Protein AF-A0A972S6S8-F1 (afdb_monomer)

Structure (mmCIF, N/CA/C/O backbone):
data_AF-A0A972S6S8-F1
#
_entry.id   AF-A0A972S6S8-F1
#
loop_
_atom_site.group_PDB
_atom_site.id
_atom_site.type_symbol
_atom_site.label_atom_id
_atom_site.label_alt_id
_atom_site.label_comp_id
_atom_site.label_asym_id
_atom_site.label_entity_id
_atom_site.label_seq_id
_atom_site.pdbx_PDB_ins_code
_atom_site.Cartn_x
_atom_site.Cartn_y
_atom_site.Cartn_z
_atom_site.occupancy
_atom_site.B_iso_or_equiv
_atom_site.auth_seq_id
_atom_site.auth_comp_id
_atom_site.auth_asym_id
_atom_site.auth_atom_id
_atom_site.pdbx_PDB_model_num
ATOM 1 N N . MET A 1 1 ? -13.842 -21.514 11.076 1.00 36.22 1 MET A N 1
ATOM 2 C CA . MET A 1 1 ? -14.040 -20.446 10.078 1.00 36.22 1 MET A CA 1
ATOM 3 C C . MET A 1 1 ? -12.735 -19.681 10.018 1.00 36.22 1 MET A C 1
ATOM 5 O O . MET A 1 1 ? -12.383 -19.037 10.996 1.00 36.22 1 MET A O 1
ATOM 9 N N . ILE A 1 2 ? -11.940 -19.915 8.978 1.00 37.19 2 ILE A N 1
ATOM 10 C CA . ILE A 1 2 ? -10.650 -19.244 8.802 1.00 37.19 2 ILE A CA 1
ATOM 11 C C . ILE A 1 2 ? -10.994 -17.902 8.165 1.00 37.19 2 ILE A C 1
ATOM 13 O O . ILE A 1 2 ? -11.542 -17.883 7.067 1.00 37.19 2 ILE A O 1
ATOM 17 N N . TRP A 1 3 ? -10.772 -16.803 8.880 1.00 44.22 3 TRP A N 1
ATOM 18 C CA . TRP A 1 3 ? -10.895 -15.474 8.295 1.00 44.22 3 TRP A CA 1
ATOM 19 C C . TRP A 1 3 ? -9.754 -15.327 7.294 1.00 44.22 3 TRP A C 1
ATOM 21 O O . TRP A 1 3 ? -8.599 -15.176 7.685 1.00 44.22 3 TRP A O 1
ATOM 31 N N . VAL A 1 4 ? -10.058 -15.448 6.005 1.00 52.44 4 VAL A N 1
ATOM 32 C CA . VAL A 1 4 ? -9.139 -14.966 4.976 1.00 52.44 4 VAL A CA 1
ATOM 33 C C . VAL A 1 4 ? -9.160 -13.448 5.088 1.00 52.44 4 VAL A C 1
ATOM 35 O O . VAL A 1 4 ? -10.227 -12.834 5.064 1.00 52.44 4 VAL A O 1
ATOM 38 N N . VAL A 1 5 ? -7.991 -12.850 5.290 1.00 61.28 5 VAL A N 1
ATOM 39 C CA . VAL A 1 5 ? -7.845 -11.397 5.307 1.00 61.28 5 VAL A CA 1
ATOM 40 C C . VAL A 1 5 ? -8.167 -10.879 3.905 1.00 61.28 5 VAL A C 1
ATOM 42 O O . VAL A 1 5 ? -7.484 -11.215 2.945 1.00 61.28 5 VAL A O 1
ATOM 45 N N . ALA A 1 6 ? -9.257 -10.121 3.791 1.00 83.44 6 ALA A N 1
ATOM 46 C CA . ALA A 1 6 ? -9.829 -9.688 2.519 1.00 83.44 6 ALA A CA 1
ATOM 47 C C . ALA A 1 6 ? -9.102 -8.497 1.887 1.00 83.44 6 ALA A C 1
ATOM 49 O O . ALA A 1 6 ? -8.987 -8.426 0.670 1.00 83.44 6 ALA A O 1
ATOM 50 N N . LEU A 1 7 ? -8.644 -7.556 2.711 1.00 96.56 7 LEU A N 1
ATOM 51 C CA . LEU A 1 7 ? -8.012 -6.322 2.266 1.00 96.56 7 LEU A CA 1
ATOM 52 C C . LEU A 1 7 ? -6.518 -6.394 2.563 1.00 96.56 7 LEU A C 1
ATOM 54 O O . LEU A 1 7 ? -6.127 -6.578 3.715 1.00 96.56 7 LEU A O 1
ATOM 58 N N . VAL A 1 8 ? -5.699 -6.254 1.530 1.00 98.06 8 VAL A N 1
ATOM 59 C CA . VAL A 1 8 ? -4.250 -6.477 1.600 1.00 98.06 8 VAL A CA 1
ATOM 60 C C . VAL A 1 8 ? -3.499 -5.411 0.822 1.00 98.06 8 VAL A C 1
ATOM 62 O O . VAL A 1 8 ? -4.047 -4.787 -0.088 1.00 98.06 8 VAL A O 1
ATOM 65 N N . VAL A 1 9 ? -2.232 -5.212 1.180 1.00 98.62 9 VAL A N 1
ATOM 66 C CA . VAL A 1 9 ? -1.315 -4.354 0.429 1.00 98.62 9 VAL A CA 1
ATOM 67 C C . VAL A 1 9 ? -0.962 -5.085 -0.861 1.00 98.62 9 VAL A C 1
ATOM 69 O O . VAL A 1 9 ? -0.446 -6.201 -0.803 1.00 98.62 9 VAL A O 1
ATOM 72 N N . ASN A 1 10 ? -1.251 -4.484 -2.011 1.00 98.62 10 ASN A N 1
ATOM 73 C CA . ASN A 1 10 ? -1.138 -5.149 -3.306 1.00 98.62 10 ASN A CA 1
ATOM 74 C C . ASN A 1 10 ? 0.040 -4.658 -4.141 1.00 98.62 10 ASN A C 1
ATOM 76 O O . ASN A 1 10 ? 0.753 -5.474 -4.719 1.00 98.62 10 ASN A O 1
ATOM 80 N N . GLU A 1 11 ? 0.260 -3.347 -4.186 1.00 98.62 11 GLU A N 1
ATOM 81 C CA . GLU A 1 11 ? 1.313 -2.741 -4.995 1.00 98.62 11 GLU A CA 1
ATOM 82 C C . GLU A 1 11 ? 1.853 -1.477 -4.314 1.00 98.62 11 GLU A C 1
ATOM 84 O O . GLU A 1 11 ? 1.133 -0.779 -3.600 1.00 98.62 11 GLU A O 1
ATOM 89 N N . ILE A 1 12 ? 3.148 -1.214 -4.466 1.00 98.75 12 ILE A N 1
ATOM 90 C CA . ILE A 1 12 ? 3.855 -0.102 -3.833 1.00 98.75 12 ILE A CA 1
ATOM 91 C C . ILE A 1 12 ? 4.822 0.488 -4.849 1.00 98.75 12 ILE A C 1
ATOM 93 O O . ILE A 1 12 ? 5.661 -0.231 -5.399 1.00 98.75 12 ILE A O 1
ATOM 97 N N . ALA A 1 13 ? 4.757 1.798 -5.062 1.00 97.94 13 ALA A N 1
ATOM 98 C CA . ALA A 1 13 ? 5.700 2.485 -5.934 1.00 97.94 13 ALA A CA 1
ATOM 99 C C . ALA A 1 13 ? 6.154 3.819 -5.348 1.00 97.94 13 ALA A C 1
ATOM 101 O O . ALA A 1 13 ? 5.388 4.528 -4.686 1.00 97.94 13 ALA A O 1
ATOM 102 N N . ALA A 1 14 ? 7.403 4.168 -5.643 1.00 96.75 14 ALA A N 1
ATOM 103 C CA . ALA A 1 14 ? 7.926 5.501 -5.409 1.00 96.75 14 ALA A CA 1
ATOM 104 C C . ALA A 1 14 ? 7.435 6.458 -6.507 1.00 96.75 14 ALA A C 1
ATOM 106 O O . ALA A 1 14 ? 7.243 6.075 -7.663 1.00 96.75 14 ALA A O 1
ATOM 107 N N . VAL A 1 15 ? 7.236 7.716 -6.134 1.00 93.44 15 VAL A N 1
ATOM 108 C CA . VAL A 1 15 ? 7.038 8.843 -7.054 1.00 93.44 15 VAL A CA 1
ATOM 109 C C . VAL A 1 15 ? 8.273 9.742 -7.004 1.00 93.44 15 VAL A C 1
ATOM 111 O O . VAL A 1 15 ? 8.792 10.139 -8.045 1.00 93.44 15 VAL A O 1
ATOM 114 N N . ASP A 1 16 ? 8.776 10.008 -5.798 1.00 90.00 16 ASP A N 1
ATOM 115 C CA . ASP A 1 16 ? 10.064 10.647 -5.536 1.00 90.00 16 ASP A CA 1
ATOM 116 C C . ASP A 1 16 ? 10.674 10.103 -4.226 1.00 90.00 16 ASP A C 1
ATOM 118 O O . ASP A 1 16 ? 10.178 9.127 -3.665 1.00 90.00 16 ASP A O 1
ATOM 122 N N . ARG A 1 17 ? 11.754 10.729 -3.733 1.00 86.75 17 ARG A N 1
ATOM 123 C CA . ARG A 1 17 ? 12.527 10.280 -2.559 1.00 86.75 17 ARG A CA 1
ATOM 124 C C . ARG A 1 17 ? 11.671 9.983 -1.316 1.00 86.75 17 ARG A C 1
ATOM 126 O O . ARG A 1 17 ? 12.011 9.064 -0.573 1.00 86.75 17 ARG A O 1
ATOM 133 N N . ASP A 1 18 ? 10.621 10.772 -1.074 1.00 92.75 18 ASP A N 1
ATOM 134 C CA . ASP A 1 18 ? 9.802 10.695 0.149 1.00 92.75 18 ASP A CA 1
ATOM 135 C C . ASP A 1 18 ? 8.289 10.645 -0.145 1.00 92.75 18 ASP A C 1
ATOM 137 O O . ASP A 1 18 ? 7.456 10.865 0.751 1.00 92.75 18 ASP A O 1
ATOM 141 N N . SER A 1 19 ? 7.915 10.397 -1.400 1.00 94.38 19 SER A N 1
ATOM 142 C CA . SER A 1 19 ? 6.529 10.310 -1.842 1.00 94.38 19 SER A CA 1
ATOM 143 C C . SER A 1 19 ? 6.315 9.091 -2.726 1.00 94.38 19 SER A C 1
ATOM 145 O O . SER A 1 19 ? 7.183 8.666 -3.487 1.00 94.38 19 SER A O 1
ATOM 147 N N . GLY A 1 20 ? 5.134 8.506 -2.614 1.00 97.06 20 GLY A N 1
ATOM 148 C CA . GLY A 1 20 ? 4.771 7.347 -3.396 1.00 97.06 20 GLY A CA 1
ATOM 149 C C . GLY A 1 20 ? 3.304 7.025 -3.232 1.00 97.06 20 GLY A C 1
ATOM 150 O O . GLY A 1 20 ? 2.483 7.863 -2.842 1.00 97.06 20 GLY A O 1
ATOM 151 N N . TRP A 1 21 ? 2.969 5.786 -3.530 1.00 98.25 21 TRP A N 1
ATOM 152 C CA . TRP A 1 21 ? 1.629 5.293 -3.311 1.00 98.25 21 TRP A CA 1
ATOM 153 C C . TRP A 1 21 ? 1.637 3.825 -2.942 1.00 98.25 21 TRP A C 1
ATOM 155 O O . TRP A 1 21 ? 2.559 3.071 -3.256 1.00 98.25 21 TRP A O 1
ATOM 165 N N . VAL A 1 22 ? 0.574 3.456 -2.244 1.00 98.81 22 VAL A N 1
ATOM 166 C CA . VAL A 1 22 ? 0.262 2.085 -1.881 1.00 98.81 22 VAL A CA 1
ATOM 167 C C . VAL A 1 22 ? -1.101 1.772 -2.455 1.00 98.81 22 VAL A C 1
ATOM 169 O O . VAL A 1 22 ? -2.061 2.507 -2.235 1.00 98.81 22 VAL A O 1
ATOM 172 N N . GLU A 1 23 ? -1.185 0.683 -3.192 1.00 98.81 23 GLU A N 1
ATOM 173 C CA . GLU A 1 23 ? -2.436 0.121 -3.642 1.00 98.81 23 GLU A CA 1
ATOM 174 C C . GLU A 1 23 ? -2.901 -0.958 -2.674 1.00 98.81 23 GLU A C 1
ATOM 176 O O . GLU A 1 23 ? -2.131 -1.836 -2.272 1.00 98.81 23 GLU A O 1
ATOM 181 N N . LEU A 1 24 ? -4.179 -0.897 -2.318 1.00 98.75 24 LEU A N 1
ATOM 182 C CA . LEU A 1 24 ? -4.862 -1.990 -1.649 1.00 98.75 24 LEU A CA 1
ATOM 183 C C . LEU A 1 24 ? -5.675 -2.790 -2.655 1.00 98.75 24 LEU A C 1
ATOM 185 O O . LEU A 1 24 ? -6.266 -2.222 -3.572 1.00 98.75 24 LEU A O 1
ATOM 189 N N . TYR A 1 25 ? -5.762 -4.093 -2.418 1.00 98.44 25 TYR A N 1
ATOM 190 C CA . TYR A 1 25 ? -6.669 -4.980 -3.131 1.00 98.44 25 TYR A CA 1
ATOM 191 C C . TYR A 1 25 ? -7.662 -5.592 -2.150 1.00 98.44 25 TYR A C 1
ATOM 193 O O . TYR A 1 25 ? -7.270 -6.124 -1.106 1.00 98.44 25 TYR A O 1
ATOM 201 N N . ASN A 1 26 ? -8.948 -5.509 -2.484 1.00 97.56 26 ASN A N 1
ATOM 202 C CA . ASN A 1 26 ? -9.994 -6.232 -1.777 1.00 97.56 26 ASN A CA 1
ATOM 203 C C . ASN A 1 26 ? -10.244 -7.574 -2.472 1.00 97.56 26 ASN A C 1
ATOM 205 O O . ASN A 1 26 ? -11.057 -7.672 -3.385 1.00 97.56 26 ASN A O 1
ATOM 209 N N . GLY A 1 27 ? -9.574 -8.624 -2.010 1.00 95.44 27 GLY A N 1
ATOM 210 C CA . GLY A 1 27 ? -9.757 -9.990 -2.495 1.00 95.44 27 GLY A CA 1
ATOM 211 C C . GLY A 1 27 ? -11.019 -10.690 -1.986 1.00 95.44 27 GLY A C 1
ATOM 212 O O . GLY A 1 27 ? -11.220 -11.859 -2.318 1.00 95.44 27 GLY A O 1
ATOM 213 N N . SER A 1 28 ? -11.864 -10.033 -1.179 1.00 89.69 28 SER A N 1
ATOM 214 C CA . SER A 1 28 ? -13.186 -10.591 -0.857 1.00 89.69 28 SER A CA 1
ATOM 215 C C . SER A 1 28 ? -14.193 -10.377 -1.983 1.00 89.69 28 SER A C 1
ATOM 217 O O . SER A 1 28 ? -13.981 -9.577 -2.889 1.00 89.69 28 SER A O 1
ATOM 219 N N . GLY A 1 29 ? -15.319 -11.091 -1.907 1.00 89.38 29 GLY A N 1
ATOM 220 C CA . GLY A 1 29 ? -16.490 -10.830 -2.748 1.00 89.38 29 GLY A CA 1
ATOM 221 C C . GLY A 1 29 ? -17.397 -9.712 -2.221 1.00 89.38 29 GLY A C 1
ATOM 222 O O . GLY A 1 29 ? -18.377 -9.380 -2.881 1.00 89.38 29 GLY A O 1
ATOM 223 N N . ASP A 1 30 ? -17.086 -9.137 -1.056 1.00 93.31 30 ASP A N 1
ATOM 224 C CA . ASP A 1 30 ? -17.943 -8.191 -0.343 1.00 93.31 30 ASP A CA 1
ATOM 225 C C . ASP A 1 30 ? -17.374 -6.768 -0.373 1.00 93.31 30 ASP A C 1
ATOM 227 O O . ASP A 1 30 ? -16.186 -6.538 -0.607 1.00 93.31 30 ASP A O 1
ATOM 231 N N . VAL A 1 31 ? -18.238 -5.789 -0.099 1.00 95.38 31 VAL A N 1
ATOM 232 C CA . VAL A 1 31 ? -17.817 -4.400 0.105 1.00 95.38 31 VAL A CA 1
ATOM 233 C C . VAL A 1 31 ? -17.132 -4.260 1.468 1.00 95.38 31 VAL A C 1
ATOM 235 O O . VAL A 1 31 ? -17.692 -4.653 2.491 1.00 95.38 31 VAL A O 1
ATOM 238 N N . VAL A 1 32 ? -15.953 -3.640 1.494 1.00 95.88 32 VAL A N 1
ATOM 239 C CA . VAL A 1 32 ? -15.197 -3.328 2.715 1.00 95.88 32 VAL A CA 1
ATOM 240 C C . VAL A 1 32 ? -15.280 -1.832 3.014 1.00 95.88 32 VAL A C 1
ATOM 242 O O . VAL A 1 32 ? -14.918 -1.011 2.176 1.00 95.88 32 VAL A O 1
ATOM 245 N N . ASP A 1 33 ? -15.718 -1.470 4.222 1.00 96.19 33 ASP A N 1
ATOM 246 C CA . ASP A 1 33 ? -15.609 -0.100 4.740 1.00 96.19 33 ASP A CA 1
ATOM 247 C C . ASP A 1 33 ? -14.192 0.162 5.270 1.00 96.19 33 ASP A C 1
ATOM 249 O O . ASP A 1 33 ? -13.694 -0.550 6.147 1.00 96.19 33 ASP A O 1
ATOM 253 N N . LEU A 1 34 ? -13.547 1.199 4.738 1.00 97.44 34 LEU A N 1
ATOM 254 C CA . LEU A 1 34 ? -12.180 1.578 5.071 1.00 97.44 34 LEU A CA 1
ATOM 255 C C . LEU A 1 34 ? -12.081 2.499 6.291 1.00 97.44 34 LEU A C 1
ATOM 257 O O . LEU A 1 34 ? -10.971 2.777 6.738 1.00 97.44 34 LEU A O 1
ATOM 261 N N . SER A 1 35 ? -13.198 2.967 6.855 1.00 97.19 35 SER A N 1
ATOM 262 C CA . SER A 1 35 ? -13.211 3.914 7.983 1.00 97.19 35 SER A CA 1
ATOM 263 C C . SER A 1 35 ? -12.457 3.419 9.227 1.00 97.19 35 SER A C 1
ATOM 265 O O . SER A 1 35 ? -11.979 4.219 10.026 1.00 97.19 35 SER A O 1
ATOM 267 N N . ARG A 1 36 ? -12.298 2.100 9.372 1.00 95.19 36 ARG A N 1
ATOM 268 C CA . ARG A 1 36 ? -11.567 1.443 10.471 1.00 95.19 36 ARG A CA 1
ATOM 269 C C . ARG A 1 36 ? -10.112 1.125 10.135 1.00 95.19 36 ARG A C 1
ATOM 271 O O . ARG A 1 36 ? -9.393 0.586 10.978 1.00 95.19 36 ARG A O 1
ATOM 278 N N . TYR A 1 37 ? -9.680 1.416 8.910 1.00 98.25 37 TYR A N 1
ATOM 279 C CA . TYR A 1 37 ? -8.371 1.027 8.411 1.00 98.25 37 TYR A CA 1
ATOM 280 C C . TYR A 1 37 ? -7.391 2.188 8.339 1.00 98.25 37 TYR A C 1
ATOM 282 O O . TYR A 1 37 ? -7.744 3.321 8.014 1.00 98.25 37 TYR A O 1
ATOM 290 N N . THR A 1 38 ? -6.121 1.879 8.575 1.00 98.75 38 THR A N 1
ATOM 291 C CA . THR A 1 38 ? -5.024 2.831 8.416 1.00 98.75 38 THR A CA 1
ATOM 292 C C . THR A 1 38 ? -3.845 2.213 7.678 1.00 98.75 38 THR A C 1
ATOM 294 O O . THR A 1 38 ? -3.615 1.005 7.747 1.00 98.75 38 THR A O 1
ATOM 297 N N . LEU A 1 39 ? -3.082 3.059 6.988 1.00 98.81 39 LEU A N 1
ATOM 298 C CA . LEU A 1 39 ? -1.759 2.734 6.463 1.00 98.81 39 LEU A CA 1
ATOM 299 C C . LEU A 1 39 ? -0.713 3.427 7.325 1.00 98.81 39 LEU A C 1
ATOM 301 O O . LEU A 1 39 ? -0.728 4.648 7.462 1.00 98.81 39 LEU A O 1
ATOM 305 N N . THR A 1 40 ? 0.203 2.664 7.903 1.00 98.69 40 THR A N 1
ATOM 306 C CA . THR A 1 40 ? 1.308 3.217 8.689 1.00 98.69 40 THR A CA 1
ATOM 307 C C . THR A 1 40 ? 2.629 2.980 7.980 1.00 98.69 40 THR A C 1
ATOM 309 O O . THR A 1 40 ? 2.898 1.861 7.546 1.00 98.69 40 THR A O 1
ATOM 312 N N . THR A 1 41 ? 3.461 4.015 7.936 1.00 98.44 41 THR A N 1
ATOM 313 C CA . THR A 1 41 ? 4.833 3.993 7.413 1.00 98.44 41 THR A CA 1
ATOM 314 C C . THR A 1 41 ? 5.771 4.656 8.421 1.00 98.44 41 THR A C 1
ATOM 316 O O . THR A 1 41 ? 5.335 5.108 9.488 1.00 98.44 41 THR A O 1
ATOM 319 N N . SER A 1 42 ? 7.060 4.776 8.095 1.00 97.50 42 SER A N 1
ATOM 320 C CA . SER A 1 42 ? 7.997 5.556 8.915 1.00 97.50 42 SER A CA 1
ATOM 321 C C . SER A 1 42 ? 7.634 7.048 9.0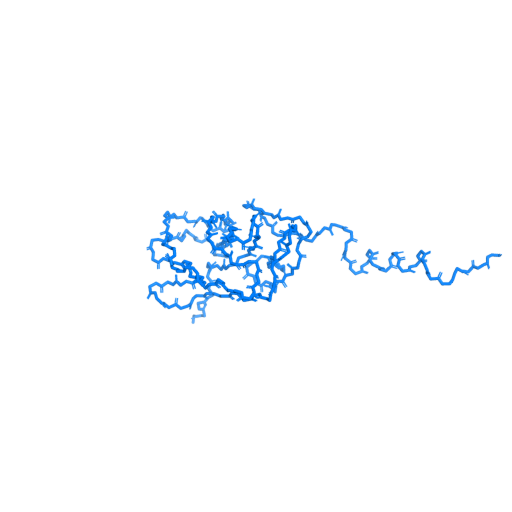47 1.00 97.50 42 SER A C 1
ATOM 323 O O . SER A 1 42 ? 8.103 7.708 9.976 1.00 97.50 42 SER A O 1
ATOM 325 N N . PHE A 1 43 ? 6.775 7.580 8.168 1.00 97.81 43 PHE A N 1
ATOM 326 C CA . PHE A 1 43 ? 6.309 8.972 8.208 1.00 97.81 43 PHE A CA 1
ATOM 327 C C . PHE A 1 43 ? 5.056 9.199 9.058 1.00 97.81 43 PHE A C 1
ATOM 329 O O . PHE A 1 43 ? 4.650 10.348 9.246 1.00 97.81 43 PHE A O 1
ATOM 336 N N . GLY A 1 44 ? 4.449 8.136 9.584 1.00 97.56 44 GLY A N 1
ATOM 337 C CA . GLY A 1 44 ? 3.268 8.217 10.434 1.00 97.56 44 GLY A CA 1
ATOM 338 C C . GLY A 1 44 ? 2.127 7.335 9.944 1.00 97.56 44 GLY A C 1
ATOM 339 O O . GLY A 1 44 ? 2.328 6.373 9.209 1.00 97.56 44 GLY A O 1
ATOM 340 N N . THR A 1 45 ? 0.918 7.649 10.404 1.00 98.31 45 THR A N 1
ATOM 341 C CA . THR A 1 45 ? -0.295 6.880 10.105 1.00 98.31 45 THR A CA 1
ATOM 342 C C . THR A 1 45 ? -1.260 7.712 9.270 1.00 98.31 45 THR A C 1
ATOM 344 O O . THR A 1 45 ? -1.566 8.850 9.618 1.00 98.31 45 THR A O 1
ATOM 347 N N . PHE A 1 46 ? -1.747 7.122 8.184 1.00 98.06 46 PHE A N 1
ATOM 348 C CA . PHE A 1 46 ? -2.720 7.682 7.261 1.00 98.06 46 PHE A CA 1
ATOM 349 C C . PHE A 1 46 ? -4.062 6.959 7.426 1.00 98.06 46 PHE A C 1
ATOM 351 O O . PHE A 1 46 ? -4.146 5.743 7.250 1.00 98.06 46 PHE A O 1
ATOM 358 N N . GLN A 1 47 ? -5.102 7.706 7.797 1.00 98.31 47 GLN A N 1
ATOM 359 C CA . GLN A 1 47 ? -6.458 7.185 7.967 1.00 98.31 47 GLN A CA 1
ATOM 360 C C . GLN A 1 47 ? -7.127 6.990 6.606 1.00 98.31 47 GLN A C 1
ATOM 362 O O . GLN A 1 47 ? -7.182 7.922 5.803 1.00 98.31 47 GLN A O 1
ATOM 367 N N . LEU A 1 48 ? -7.667 5.794 6.363 1.00 98.38 48 LEU A N 1
ATOM 368 C CA . LEU A 1 48 ? -8.418 5.509 5.146 1.00 98.38 48 LEU A CA 1
ATOM 369 C C . LEU A 1 48 ? -9.882 5.934 5.291 1.00 98.38 48 LEU A C 1
ATOM 371 O O . LEU A 1 48 ? -10.401 6.117 6.394 1.00 98.38 48 LEU A O 1
ATOM 375 N N . SER A 1 49 ? -10.548 6.114 4.153 1.00 97.06 49 SER A N 1
ATOM 376 C CA . SER A 1 49 ? -11.961 6.480 4.092 1.00 97.06 49 SER A CA 1
ATOM 377 C C . SER A 1 49 ? -12.629 5.922 2.836 1.00 97.06 49 SER A C 1
ATOM 379 O O . SER A 1 49 ? -11.959 5.547 1.870 1.00 97.06 49 SER A O 1
ATOM 381 N N . GLY A 1 50 ? -13.961 5.875 2.860 1.00 97.00 50 GLY A N 1
ATOM 382 C CA . GLY A 1 50 ? -14.774 5.313 1.787 1.00 97.00 50 GLY A CA 1
ATOM 383 C C . GLY A 1 50 ? -14.916 3.797 1.884 1.00 97.00 50 GLY A C 1
ATOM 384 O O . GLY A 1 50 ? -14.552 3.177 2.879 1.00 97.00 50 GLY A O 1
ATOM 385 N N . VAL A 1 51 ? -15.464 3.203 0.830 1.00 96.69 51 VAL A N 1
ATOM 386 C CA . VAL A 1 51 ? -15.713 1.759 0.736 1.00 96.69 51 VAL A CA 1
ATOM 387 C C . VAL A 1 51 ? -15.023 1.195 -0.494 1.00 96.69 51 VAL A C 1
ATOM 389 O O . VAL A 1 51 ? -14.917 1.929 -1.472 1.00 96.69 51 VAL A O 1
ATOM 392 N N . MET A 1 52 ? -14.572 -0.058 -0.469 1.00 97.31 52 MET A N 1
ATOM 393 C CA . MET A 1 52 ? -14.026 -0.776 -1.629 1.00 97.31 52 MET A CA 1
ATOM 394 C C . MET A 1 52 ? -14.899 -1.978 -1.970 1.00 97.31 52 MET A C 1
ATOM 396 O O . MET A 1 52 ? -15.224 -2.763 -1.081 1.00 97.31 52 MET A O 1
ATOM 400 N N . ALA A 1 53 ? -15.274 -2.139 -3.236 1.00 97.12 53 ALA A N 1
ATOM 401 C CA . ALA A 1 53 ? -15.998 -3.316 -3.706 1.00 97.12 53 ALA A CA 1
ATOM 402 C C . ALA A 1 53 ? -15.100 -4.564 -3.710 1.00 97.12 53 ALA A C 1
ATOM 404 O O . ALA A 1 53 ? -13.872 -4.463 -3.678 1.00 97.12 53 ALA A O 1
ATOM 405 N N . GLY A 1 54 ? -15.714 -5.747 -3.736 1.00 96.00 54 GLY A N 1
ATOM 406 C CA . GLY A 1 54 ? -14.981 -6.996 -3.917 1.00 96.00 54 GLY A CA 1
ATOM 407 C C . GLY A 1 54 ? -14.289 -7.042 -5.280 1.00 96.00 54 GLY A C 1
ATOM 408 O O . GLY A 1 54 ? -14.889 -6.678 -6.293 1.00 96.00 54 GLY A O 1
ATOM 409 N N . GLY A 1 55 ? -13.025 -7.456 -5.302 1.00 95.94 55 GLY A N 1
ATOM 410 C CA . GLY A 1 55 ? -12.161 -7.445 -6.483 1.00 95.94 55 GLY A CA 1
ATOM 411 C C . GLY A 1 55 ? -11.623 -6.065 -6.880 1.00 95.94 55 GLY A C 1
ATOM 412 O O . GLY A 1 55 ? -11.039 -5.945 -7.952 1.00 95.94 55 GLY A O 1
ATOM 413 N N . GLU A 1 56 ? -11.828 -5.023 -6.068 1.00 98.00 56 GLU A N 1
ATOM 414 C CA . GLU A 1 56 ? -11.345 -3.672 -6.374 1.00 98.00 56 GLU A CA 1
ATOM 415 C C . GLU A 1 56 ? -9.874 -3.470 -5.972 1.00 98.00 56 GLU A C 1
ATOM 417 O O . GLU A 1 56 ? -9.461 -3.830 -4.864 1.00 98.00 56 GLU A O 1
ATOM 422 N N . HIS A 1 57 ? -9.126 -2.794 -6.847 1.00 98.62 57 HIS A N 1
ATOM 423 C CA . HIS A 1 57 ? -7.805 -2.211 -6.606 1.00 98.62 57 HIS A CA 1
ATOM 424 C C . HIS A 1 57 ? -7.943 -0.705 -6.378 1.00 98.62 57 HIS A C 1
ATOM 426 O O . HIS A 1 57 ? -8.608 -0.022 -7.161 1.00 98.62 57 HIS A O 1
ATOM 432 N N . ARG A 1 58 ? -7.313 -0.166 -5.330 1.00 98.69 58 ARG A N 1
ATOM 433 C CA . ARG A 1 58 ? -7.367 1.273 -5.041 1.00 98.69 58 ARG A CA 1
ATOM 434 C C . ARG A 1 58 ? -6.042 1.830 -4.554 1.00 98.69 58 ARG A C 1
ATOM 436 O O . ARG A 1 58 ? -5.505 1.386 -3.540 1.00 98.69 58 ARG A O 1
ATOM 443 N N . VAL A 1 59 ? -5.586 2.876 -5.235 1.00 98.75 59 VAL A N 1
ATOM 444 C CA . VAL A 1 59 ? -4.351 3.606 -4.931 1.00 98.75 59 VAL A CA 1
ATOM 445 C C . VAL A 1 59 ? -4.563 4.674 -3.852 1.00 98.75 59 VAL A C 1
ATOM 447 O O . VAL A 1 59 ? -5.487 5.485 -3.925 1.00 98.75 59 VAL A O 1
ATOM 450 N N . PHE A 1 60 ? -3.641 4.726 -2.889 1.00 98.56 60 PHE A N 1
ATOM 451 C CA . PHE A 1 60 ? -3.537 5.759 -1.862 1.00 98.56 60 PHE A CA 1
ATOM 452 C C . PHE A 1 60 ? -2.160 6.420 -1.927 1.00 98.56 60 PHE A C 1
ATOM 454 O O . PHE A 1 60 ? -1.136 5.782 -1.680 1.00 98.56 60 PHE A O 1
ATOM 461 N N . TYR A 1 61 ? -2.135 7.716 -2.235 1.00 97.94 61 TYR A N 1
ATOM 462 C CA . TYR A 1 61 ? -0.904 8.504 -2.241 1.00 97.94 61 TYR A CA 1
ATOM 463 C C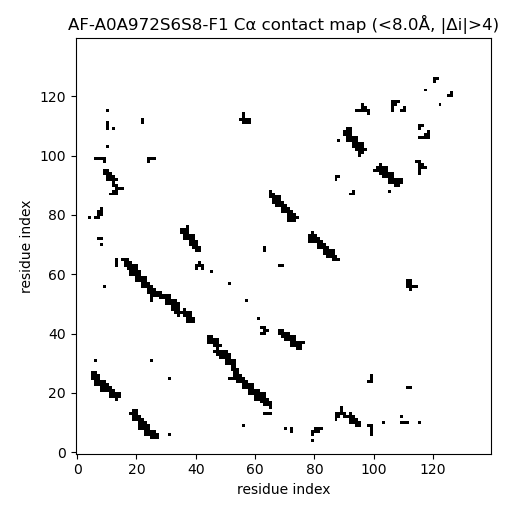 . TYR A 1 61 ? -0.495 8.853 -0.814 1.00 97.94 61 TYR A C 1
ATOM 465 O O . TYR A 1 61 ? -1.226 9.544 -0.102 1.00 97.94 61 TYR A O 1
ATOM 473 N N . ILE A 1 62 ? 0.674 8.368 -0.404 1.00 97.25 62 ILE A N 1
ATOM 474 C CA . ILE A 1 62 ? 1.211 8.550 0.944 1.00 97.25 62 ILE A CA 1
ATOM 475 C C . ILE A 1 62 ? 2.720 8.785 0.884 1.00 97.25 62 ILE A C 1
ATOM 477 O O . ILE A 1 62 ? 3.371 8.605 -0.144 1.00 97.25 62 ILE A O 1
ATOM 481 N N . ARG A 1 63 ? 3.294 9.197 2.012 1.00 97.75 63 ARG A N 1
ATOM 482 C CA . ARG A 1 63 ? 4.745 9.326 2.135 1.00 97.75 63 ARG A CA 1
ATOM 483 C C . ARG A 1 63 ? 5.373 7.963 2.399 1.00 97.75 63 ARG A C 1
ATOM 485 O O . ARG A 1 63 ? 4.977 7.275 3.346 1.00 97.75 63 ARG A O 1
ATOM 492 N N . LEU A 1 64 ? 6.362 7.626 1.583 1.00 97.25 64 LEU A N 1
ATOM 493 C CA . LEU A 1 64 ? 7.148 6.396 1.617 1.00 97.25 64 LEU A CA 1
ATOM 494 C C . LEU A 1 64 ? 8.610 6.790 1.502 1.00 97.25 64 LEU A C 1
ATOM 496 O O . LEU A 1 64 ? 8.912 7.667 0.696 1.00 97.25 64 LEU A O 1
ATOM 500 N N . LYS A 1 65 ? 9.513 6.173 2.267 1.00 96.00 65 LYS A N 1
ATOM 501 C CA . LYS A 1 65 ? 10.930 6.289 1.907 1.00 96.00 65 LYS A CA 1
ATOM 502 C C . LYS A 1 65 ? 11.216 5.326 0.773 1.00 96.00 65 LYS A C 1
ATOM 504 O O . LYS A 1 65 ? 10.772 4.175 0.803 1.00 96.00 65 LYS A O 1
ATOM 509 N N . GLU A 1 66 ? 12.025 5.786 -0.169 1.00 94.19 66 GLU A N 1
ATOM 510 C CA . GLU A 1 66 ? 12.574 4.917 -1.204 1.00 94.19 66 GLU A CA 1
ATOM 511 C C . GLU A 1 66 ? 13.338 3.743 -0.569 1.00 94.19 66 GLU A C 1
ATOM 513 O O . GLU A 1 66 ? 13.084 2.600 -0.926 1.00 94.19 66 GLU A O 1
ATOM 518 N N . ASP A 1 67 ? 14.152 3.983 0.466 1.00 95.00 67 ASP A N 1
ATOM 519 C CA . ASP A 1 67 ? 14.976 2.949 1.104 1.00 95.00 67 ASP A CA 1
ATOM 520 C C . ASP A 1 67 ? 14.579 2.630 2.554 1.00 95.00 67 ASP A C 1
ATOM 522 O O . ASP A 1 67 ? 14.362 3.522 3.381 1.00 95.00 67 ASP A O 1
ATOM 526 N N . GLY A 1 68 ? 14.588 1.334 2.884 1.00 96.06 68 GLY A N 1
ATOM 527 C CA . GLY A 1 68 ? 14.515 0.816 4.253 1.00 96.06 68 GLY A CA 1
ATOM 528 C C . GLY A 1 68 ? 13.233 1.170 5.008 1.00 96.06 68 GLY A C 1
ATOM 529 O O . GLY A 1 68 ? 13.305 1.548 6.179 1.00 96.06 68 GLY A O 1
ATOM 530 N N . ASP A 1 69 ? 12.077 1.070 4.355 1.00 97.75 69 ASP A N 1
ATOM 531 C CA . ASP A 1 69 ? 10.775 1.400 4.941 1.00 97.75 69 ASP A CA 1
ATOM 532 C C . ASP A 1 69 ? 9.798 0.224 4.837 1.00 97.75 69 ASP A C 1
ATOM 534 O O . ASP A 1 69 ? 10.105 -0.865 4.340 1.00 97.75 69 ASP A O 1
ATOM 538 N N . SER A 1 70 ? 8.620 0.424 5.407 1.00 98.38 70 SER A N 1
ATOM 539 C CA . SER A 1 70 ? 7.539 -0.542 5.379 1.00 98.38 70 SER A CA 1
ATOM 540 C C . SER A 1 70 ? 6.203 0.167 5.296 1.00 98.38 70 SER A C 1
ATOM 542 O O . SER A 1 70 ? 6.048 1.302 5.751 1.00 98.38 70 SER A O 1
ATOM 544 N N . VAL A 1 71 ? 5.217 -0.548 4.774 1.00 98.75 71 VAL A N 1
ATOM 545 C CA . VAL A 1 71 ? 3.815 -0.203 4.943 1.00 98.75 71 VAL A CA 1
ATOM 546 C C . VAL A 1 71 ? 3.143 -1.294 5.753 1.00 98.75 71 VAL A C 1
ATOM 548 O O . VAL A 1 71 ? 3.344 -2.488 5.524 1.00 98.75 71 VAL A O 1
ATOM 551 N N . VAL A 1 72 ? 2.335 -0.875 6.717 1.00 98.75 72 VAL A N 1
ATOM 552 C CA . VAL A 1 72 ? 1.513 -1.771 7.520 1.00 98.75 72 VAL A CA 1
ATOM 553 C C . VAL A 1 72 ? 0.068 -1.310 7.420 1.00 98.75 72 VAL A C 1
ATOM 555 O O . VAL A 1 72 ? -0.263 -0.204 7.852 1.00 98.75 72 VAL A O 1
ATOM 558 N N . LEU A 1 73 ? -0.782 -2.170 6.868 1.00 98.69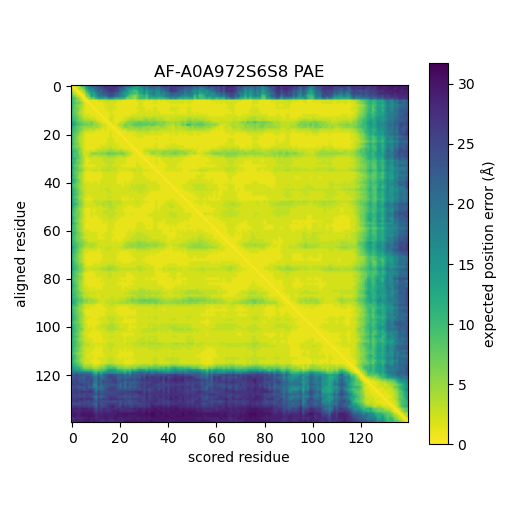 73 LEU A N 1
ATOM 559 C CA . LEU A 1 73 ? -2.228 -2.015 6.889 1.00 98.69 73 LEU A CA 1
ATOM 560 C C . LEU A 1 73 ? -2.741 -2.480 8.252 1.00 98.69 73 LEU A C 1
ATOM 562 O O . LEU A 1 73 ? -2.471 -3.606 8.678 1.00 98.69 73 LEU A O 1
ATOM 566 N N . ARG A 1 74 ?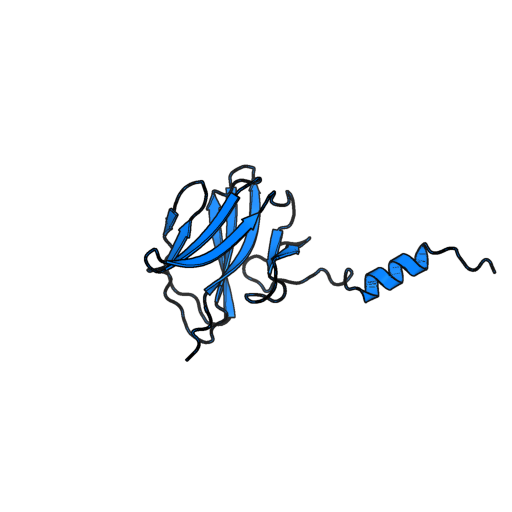 -3.486 -1.622 8.946 1.00 98.25 74 ARG A N 1
ATOM 567 C CA . ARG A 1 74 ? -4.114 -1.941 10.233 1.00 98.25 74 ARG A CA 1
ATOM 568 C C . ARG A 1 74 ? -5.619 -1.773 10.166 1.00 98.25 74 ARG A C 1
ATOM 570 O O . ARG A 1 74 ? -6.096 -0.917 9.435 1.00 98.25 74 ARG A O 1
ATOM 577 N N . MET A 1 75 ? -6.334 -2.532 10.988 1.00 96.75 75 MET A N 1
ATOM 578 C CA . MET A 1 75 ? -7.745 -2.330 11.318 1.00 96.75 75 MET A CA 1
ATOM 579 C C . MET A 1 75 ? -7.846 -2.129 12.829 1.00 96.75 75 MET A C 1
ATOM 581 O O . MET A 1 75 ? -7.414 -2.997 13.588 1.00 96.75 75 MET A O 1
ATOM 585 N N . ASP A 1 76 ? -8.370 -0.983 13.267 1.00 95.75 76 ASP A N 1
ATOM 586 C CA . ASP A 1 76 ? -8.491 -0.615 14.689 1.00 95.75 76 ASP A CA 1
ATOM 587 C C . ASP A 1 76 ? -7.212 -0.892 15.505 1.00 95.75 76 ASP A C 1
ATOM 589 O O . ASP A 1 76 ? -7.233 -1.441 16.607 1.00 95.75 76 ASP A O 1
ATOM 593 N N . GLY A 1 77 ? -6.058 -0.561 14.920 1.00 93.12 77 GLY A N 1
ATOM 594 C CA . GLY A 1 77 ? -4.740 -0.736 15.536 1.00 93.12 77 GLY A CA 1
ATOM 595 C C . GLY A 1 77 ? -4.124 -2.135 15.405 1.00 93.12 77 GLY A C 1
ATOM 596 O O . GLY A 1 77 ? -2.916 -2.269 15.603 1.00 93.12 77 GLY A O 1
ATOM 597 N N . SER A 1 78 ? -4.889 -3.155 15.009 1.00 96.44 78 SER A N 1
ATOM 598 C CA . SER A 1 78 ? -4.365 -4.505 14.758 1.00 96.44 78 SER A CA 1
ATOM 599 C C . SER A 1 78 ? -3.792 -4.617 13.348 1.00 96.44 78 SER A C 1
ATOM 601 O O . SER A 1 78 ? -4.424 -4.169 12.394 1.00 96.44 78 SER A O 1
ATOM 603 N N . THR A 1 79 ? -2.611 -5.220 13.198 1.00 97.25 79 THR A N 1
ATOM 604 C CA . THR A 1 79 ? -2.011 -5.471 11.878 1.00 97.25 79 THR A CA 1
ATOM 605 C C . THR A 1 79 ? -2.852 -6.463 11.082 1.00 97.25 79 THR A C 1
ATOM 607 O O . THR A 1 79 ? -3.158 -7.551 11.566 1.00 97.25 79 THR A O 1
ATOM 610 N N . VAL A 1 80 ? -3.190 -6.070 9.857 1.00 97.00 80 VAL A N 1
ATOM 611 C CA . VAL A 1 80 ? -3.948 -6.855 8.878 1.00 97.00 80 VAL A CA 1
ATOM 612 C C . VAL A 1 80 ? -2.996 -7.447 7.842 1.00 97.00 80 VAL A C 1
ATOM 614 O O . VAL A 1 80 ? -3.008 -8.651 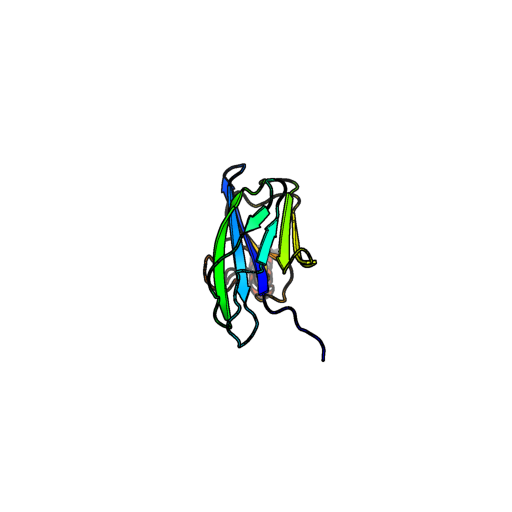7.613 1.00 97.00 80 VAL A O 1
ATOM 617 N N . ASP A 1 81 ? -2.142 -6.604 7.264 1.00 98.25 81 ASP A N 1
ATOM 618 C CA . ASP A 1 81 ? -1.100 -6.993 6.315 1.00 98.25 81 ASP A CA 1
ATOM 619 C C . ASP A 1 81 ? 0.080 -6.019 6.423 1.00 98.25 81 ASP A C 1
ATOM 621 O O . ASP A 1 81 ? -0.053 -4.903 6.938 1.00 98.25 81 ASP A O 1
ATOM 625 N N . SER A 1 82 ? 1.249 -6.432 5.951 1.00 98.19 82 SER A N 1
ATOM 626 C CA . SER A 1 82 ? 2.421 -5.568 5.913 1.00 98.19 82 SER A CA 1
ATOM 627 C C . SER A 1 82 ? 3.416 -6.009 4.863 1.00 98.19 82 SER A C 1
ATOM 629 O O . SER A 1 82 ? 3.590 -7.204 4.625 1.00 98.19 82 SER A O 1
ATOM 631 N N . TYR A 1 83 ? 4.161 -5.044 4.343 1.00 98.56 83 TYR A N 1
ATOM 632 C CA . TYR A 1 83 ? 5.320 -5.317 3.518 1.00 98.56 83 TYR A CA 1
ATOM 633 C C . TYR A 1 83 ? 6.451 -4.344 3.841 1.00 98.56 83 TYR A C 1
ATOM 635 O O . TYR A 1 83 ? 6.224 -3.147 4.014 1.00 98.56 83 TYR A O 1
ATOM 643 N N . SER A 1 84 ? 7.668 -4.871 3.931 1.00 98.44 84 SER A N 1
ATOM 644 C CA . SER A 1 84 ? 8.897 -4.106 4.144 1.00 98.44 84 SER A CA 1
ATOM 645 C C . SER A 1 84 ? 9.826 -4.2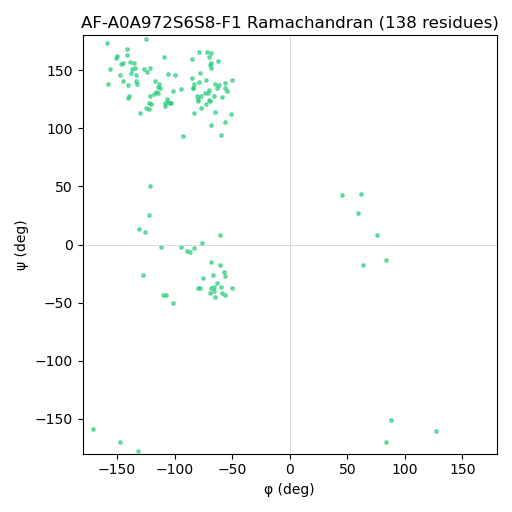76 2.952 1.00 98.44 84 SER A C 1
ATOM 647 O O . SER A 1 84 ? 9.975 -5.391 2.449 1.00 98.44 84 SER A O 1
ATOM 649 N N . TRP A 1 85 ? 10.503 -3.206 2.553 1.00 97.62 85 TRP A N 1
ATOM 650 C CA . TRP A 1 85 ? 11.463 -3.217 1.454 1.00 97.62 85 TRP A CA 1
ATOM 651 C C . TRP A 1 85 ? 12.807 -2.651 1.896 1.00 97.62 85 TRP A C 1
ATOM 653 O O . TRP A 1 85 ? 12.900 -1.787 2.766 1.00 97.62 85 TRP A O 1
ATOM 663 N N . SER A 1 86 ? 13.873 -3.129 1.257 1.00 96.44 86 SER A N 1
ATOM 664 C CA . SER A 1 86 ? 15.186 -2.497 1.365 1.00 96.44 86 SER A CA 1
ATOM 665 C C . SER A 1 86 ? 15.279 -1.244 0.499 1.00 96.44 86 SER A C 1
ATOM 667 O O . SER A 1 86 ? 15.905 -0.282 0.918 1.00 96.44 86 SER A O 1
ATOM 669 N N . SER A 1 87 ? 14.665 -1.268 -0.687 1.00 95.19 87 SER A N 1
ATOM 670 C CA . SER A 1 87 ? 14.641 -0.167 -1.650 1.00 95.19 87 SER A CA 1
ATOM 671 C C . SER A 1 87 ? 13.446 -0.328 -2.594 1.00 95.19 87 SER A C 1
ATOM 673 O O . SER A 1 87 ? 13.144 -1.454 -3.007 1.00 95.19 87 SER A O 1
ATOM 675 N N . LEU A 1 88 ? 12.753 0.766 -2.906 1.00 96.00 88 LEU A N 1
ATOM 676 C CA . LEU A 1 88 ? 11.752 0.836 -3.963 1.00 96.00 88 LEU A CA 1
ATOM 677 C C . LEU A 1 88 ? 12.442 1.114 -5.303 1.00 96.00 88 LEU A C 1
ATOM 679 O O . LEU A 1 88 ? 13.396 1.885 -5.361 1.00 96.00 88 LEU A O 1
ATOM 683 N N . PRO A 1 89 ? 11.956 0.525 -6.404 1.00 91.62 89 PRO A N 1
ATOM 684 C CA . PRO A 1 89 ? 12.444 0.866 -7.731 1.00 91.62 89 PRO A CA 1
ATOM 685 C C . PRO A 1 89 ? 12.199 2.345 -8.058 1.00 91.62 89 PRO A C 1
ATOM 687 O O . PRO A 1 89 ? 11.091 2.844 -7.874 1.00 91.62 89 PRO A O 1
ATOM 690 N N . SER A 1 90 ? 13.192 3.011 -8.652 1.00 87.88 90 SER A N 1
ATOM 691 C CA . SER A 1 90 ? 13.048 4.379 -9.183 1.00 87.88 90 SER A CA 1
ATOM 692 C C . SER A 1 90 ? 12.119 4.467 -10.405 1.00 87.88 90 SER A C 1
ATOM 694 O O . SER A 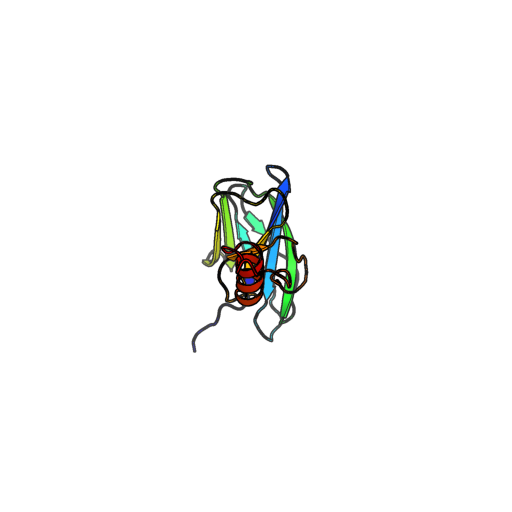1 90 ? 11.683 5.549 -10.796 1.00 87.88 90 SER A O 1
ATOM 696 N N . SER A 1 91 ? 11.809 3.321 -11.017 1.00 89.31 91 SER A N 1
ATOM 697 C CA . SER A 1 91 ? 10.800 3.147 -12.060 1.00 89.31 91 SER A CA 1
ATOM 698 C C . SER A 1 91 ? 10.123 1.789 -11.901 1.00 89.31 91 SER A C 1
ATOM 700 O O . SER A 1 91 ? 10.817 0.801 -11.655 1.00 89.31 91 SER A O 1
ATOM 702 N N . GLY A 1 92 ? 8.809 1.723 -12.110 1.00 94.25 92 GLY A N 1
ATOM 703 C CA . GLY A 1 92 ? 8.030 0.512 -11.853 1.00 94.25 92 GLY A CA 1
ATOM 704 C C . GLY A 1 92 ? 7.541 0.470 -10.408 1.00 94.25 92 GLY A C 1
ATOM 705 O O . GLY A 1 92 ? 7.303 1.516 -9.805 1.00 94.25 92 GLY A O 1
ATOM 706 N N . SER A 1 93 ? 7.370 -0.729 -9.865 1.00 97.62 93 SER A N 1
ATOM 707 C CA . SER A 1 93 ? 6.793 -0.928 -8.533 1.00 97.62 93 SER A CA 1
ATOM 708 C C . SER A 1 93 ? 7.169 -2.289 -7.947 1.00 97.62 93 SER A C 1
ATOM 710 O O . SER A 1 93 ? 7.786 -3.136 -8.601 1.00 97.62 93 SER A O 1
ATOM 712 N N . LEU A 1 94 ? 6.805 -2.503 -6.686 1.00 98.12 94 LEU A N 1
ATOM 713 C CA . LEU A 1 94 ? 6.732 -3.823 -6.075 1.00 98.12 94 LEU A CA 1
ATOM 714 C C . LEU A 1 94 ? 5.258 -4.211 -5.974 1.00 98.12 94 LEU A C 1
ATOM 716 O O . LEU A 1 94 ? 4.505 -3.509 -5.309 1.00 98.12 94 LEU A O 1
ATOM 720 N N . GLY A 1 95 ? 4.858 -5.333 -6.569 1.00 97.94 95 GLY A N 1
ATOM 721 C CA . GLY A 1 95 ? 3.471 -5.805 -6.533 1.00 97.94 95 GLY A CA 1
ATOM 722 C C . GLY A 1 95 ? 3.349 -7.304 -6.286 1.00 97.94 95 GLY A C 1
ATOM 723 O O . GLY A 1 95 ? 4.253 -8.073 -6.626 1.00 97.94 95 GLY A O 1
ATOM 724 N N . ARG A 1 96 ? 2.247 -7.726 -5.661 1.00 97.75 96 ARG A N 1
ATOM 725 C CA . ARG A 1 96 ? 1.916 -9.142 -5.450 1.00 97.75 96 ARG A CA 1
ATOM 726 C C . ARG A 1 96 ? 1.545 -9.814 -6.770 1.00 97.75 96 ARG A C 1
ATOM 728 O O . ARG A 1 96 ? 0.718 -9.295 -7.509 1.00 97.75 96 ARG A O 1
ATOM 735 N N . ILE A 1 97 ? 2.115 -10.991 -7.037 1.00 95.19 97 ILE A N 1
ATOM 736 C CA . ILE A 1 97 ? 1.757 -11.832 -8.193 1.00 95.19 97 ILE A CA 1
ATOM 737 C C . ILE A 1 97 ? 1.482 -13.270 -7.721 1.00 95.19 97 ILE A C 1
ATOM 739 O O . ILE A 1 97 ? 2.425 -13.945 -7.293 1.00 95.19 97 ILE A O 1
ATOM 743 N N . PRO A 1 98 ? 0.237 -13.781 -7.813 1.00 94.94 98 PRO A N 1
ATOM 744 C CA . PRO A 1 98 ? -0.992 -13.072 -8.202 1.00 94.94 98 PRO A CA 1
ATOM 745 C C . PRO A 1 98 ? -1.437 -12.032 -7.157 1.00 94.94 98 PRO A C 1
ATOM 747 O O . PRO A 1 98 ? -0.985 -12.073 -6.010 1.00 94.94 98 PRO A O 1
ATOM 750 N N . ASP A 1 99 ? -2.349 -11.134 -7.541 1.00 96.62 99 ASP A N 1
ATOM 751 C CA . ASP A 1 99 ? -2.907 -10.119 -6.640 1.00 96.62 99 ASP A CA 1
ATOM 752 C C . ASP A 1 99 ? -3.410 -10.711 -5.319 1.00 96.62 99 ASP A C 1
ATOM 754 O O . ASP A 1 99 ? -3.968 -11.813 -5.246 1.00 96.62 99 ASP A O 1
ATOM 758 N N . GLY A 1 100 ? -3.173 -9.953 -4.254 1.00 95.38 100 GLY A N 1
ATOM 759 C CA . GLY A 1 100 ? -3.611 -10.216 -2.888 1.00 95.38 100 GLY A CA 1
ATOM 760 C C . GLY A 1 100 ? -3.077 -11.461 -2.176 1.00 95.38 100 GLY A C 1
ATOM 761 O O . GLY A 1 100 ? -3.147 -11.533 -0.953 1.00 95.38 100 GLY A O 1
ATOM 762 N N . THR A 1 101 ? -2.527 -12.434 -2.897 1.00 93.50 101 THR A N 1
ATOM 763 C CA . THR A 1 101 ? -2.107 -13.729 -2.327 1.00 93.50 101 THR A CA 1
ATOM 764 C C . THR A 1 101 ? -0.667 -14.086 -2.650 1.00 93.50 101 THR A C 1
ATOM 766 O O . THR A 1 101 ? -0.030 -14.812 -1.890 1.00 93.50 101 THR A O 1
ATOM 769 N N . GLY A 1 102 ? -0.147 -13.570 -3.759 1.00 94.12 102 GLY A N 1
ATOM 770 C CA . GLY A 1 102 ? 1.221 -13.784 -4.175 1.00 94.12 102 GLY A CA 1
ATOM 771 C C . GLY A 1 102 ? 2.238 -13.039 -3.327 1.00 94.12 102 GLY A C 1
ATOM 772 O O . GLY A 1 102 ? 1.932 -12.101 -2.582 1.00 94.12 102 GLY A O 1
ATOM 773 N N . ASP A 1 103 ? 3.487 -13.447 -3.503 1.00 95.88 103 ASP A N 1
ATOM 774 C CA . ASP A 1 103 ? 4.629 -12.691 -3.019 1.00 95.88 103 ASP A CA 1
ATOM 775 C C . ASP A 1 103 ? 4.792 -11.397 -3.821 1.00 95.88 103 ASP A C 1
ATOM 777 O O . ASP A 1 103 ? 4.478 -11.344 -5.015 1.00 95.88 103 ASP A O 1
ATOM 781 N N . PHE A 1 104 ? 5.405 -10.393 -3.198 1.00 97.31 104 PHE A N 1
ATOM 782 C CA . PHE A 1 104 ? 5.867 -9.213 -3.915 1.00 97.31 104 PHE A CA 1
ATOM 783 C C . PHE A 1 104 ? 6.978 -9.563 -4.915 1.00 97.31 104 PHE A C 1
ATOM 785 O O . PHE A 1 104 ? 7.904 -10.342 -4.644 1.0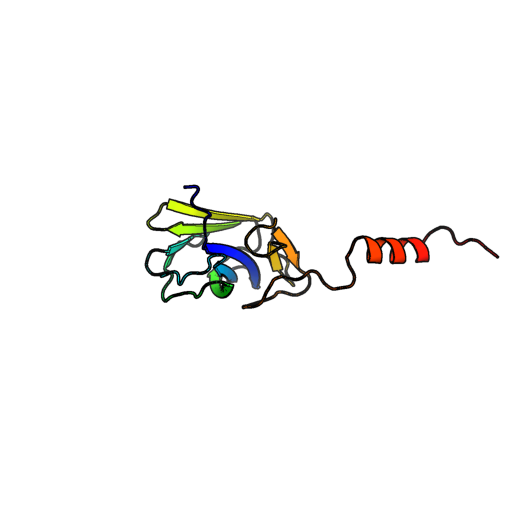0 97.31 104 PHE A O 1
ATOM 792 N N . ARG A 1 105 ? 6.877 -8.962 -6.097 1.00 95.88 105 ARG A N 1
ATOM 793 C CA . ARG A 1 105 ? 7.828 -9.036 -7.205 1.00 95.88 105 ARG A CA 1
ATOM 794 C C . ARG A 1 105 ? 8.036 -7.633 -7.762 1.00 95.88 105 ARG A C 1
ATOM 796 O O . ARG A 1 105 ? 7.176 -6.770 -7.623 1.00 95.88 105 ARG A O 1
ATOM 803 N N . PHE A 1 106 ? 9.173 -7.421 -8.413 1.00 94.44 106 PHE A N 1
ATOM 804 C CA . PHE A 1 106 ? 9.386 -6.206 -9.188 1.00 94.44 106 PHE A CA 1
ATOM 805 C C . PHE A 1 106 ? 8.500 -6.217 -10.439 1.00 94.44 106 PHE A C 1
ATOM 807 O O . PHE A 1 106 ? 8.593 -7.145 -11.248 1.00 94.44 106 PHE A O 1
ATOM 814 N N . LEU A 1 107 ? 7.679 -5.181 -10.603 1.00 94.62 107 LEU A N 1
ATOM 815 C CA . LEU A 1 107 ? 6.908 -4.931 -11.814 1.00 94.62 107 LEU A CA 1
ATOM 816 C C . LEU A 1 107 ? 7.590 -3.819 -12.605 1.00 94.62 107 LEU A C 1
ATOM 818 O O . LEU A 1 107 ? 7.767 -2.700 -12.126 1.00 94.62 107 LEU A O 1
ATOM 822 N N . VAL A 1 108 ? 7.965 -4.134 -13.845 1.00 92.44 108 VAL A N 1
ATOM 823 C CA . VAL A 1 108 ? 8.606 -3.166 -14.751 1.00 92.44 108 VAL A CA 1
ATOM 824 C C . VAL A 1 108 ? 7.659 -2.007 -15.075 1.00 92.44 108 VAL A C 1
ATOM 826 O O . VAL A 1 108 ? 8.096 -0.875 -15.269 1.00 92.44 108 VAL A O 1
ATOM 829 N N . VAL A 1 109 ? 6.358 -2.294 -15.131 1.00 92.62 109 VAL A N 1
ATOM 830 C CA . VAL A 1 109 ? 5.292 -1.320 -15.348 1.00 92.62 109 VAL A CA 1
ATOM 831 C C . VAL A 1 109 ? 4.353 -1.418 -14.160 1.00 92.62 109 VAL A C 1
ATOM 833 O O . VAL A 1 109 ? 3.814 -2.491 -13.912 1.00 92.62 109 VAL A O 1
ATOM 836 N N . ALA A 1 110 ? 4.173 -0.307 -13.450 1.00 95.81 110 ALA A N 1
ATOM 837 C CA . ALA A 1 110 ? 3.225 -0.251 -12.351 1.00 95.81 110 ALA A CA 1
ATOM 838 C C . ALA A 1 110 ? 1.776 -0.345 -12.854 1.00 95.81 110 ALA A C 1
ATOM 840 O O . ALA A 1 110 ? 1.464 0.101 -13.968 1.00 95.81 110 ALA A O 1
ATOM 841 N N . THR A 1 111 ? 0.883 -0.875 -12.026 1.00 97.06 111 THR A N 1
ATOM 842 C CA . THR A 1 111 ? -0.496 -1.232 -12.391 1.00 97.06 111 THR A CA 1
ATOM 843 C C . THR A 1 111 ? -1.554 -0.513 -11.545 1.00 97.06 111 THR A C 1
ATOM 845 O O . THR A 1 111 ? -2.520 -1.130 -11.119 1.00 97.06 111 THR A O 1
ATOM 848 N N . PRO A 1 112 ? -1.486 0.825 -11.390 1.00 97.88 112 PRO A N 1
ATOM 849 C CA . PRO A 1 112 ? -2.401 1.546 -10.512 1.00 97.88 112 PRO A CA 1
ATOM 850 C C . PRO A 1 112 ? -3.875 1.357 -10.908 1.00 97.88 112 PRO A C 1
ATOM 852 O O . PRO A 1 112 ? -4.288 1.669 -12.031 1.00 97.88 112 PRO A O 1
ATOM 855 N N . ASN A 1 113 ? -4.674 0.939 -9.930 1.00 98.31 113 ASN A N 1
ATOM 856 C CA . ASN A 1 113 ? -6.094 0.594 -10.000 1.00 98.31 113 ASN A CA 1
ATOM 857 C C . ASN A 1 113 ? -6.408 -0.550 -10.980 1.00 98.31 113 ASN A C 1
ATOM 859 O O . ASN A 1 113 ? -7.500 -0.586 -11.557 1.00 98.31 113 ASN A O 1
ATOM 863 N N . ARG A 1 114 ? -5.453 -1.453 -11.226 1.00 97.81 114 ARG A N 1
ATOM 864 C CA . ARG A 1 114 ? -5.611 -2.600 -12.128 1.00 97.81 114 ARG A CA 1
ATOM 865 C C . ARG A 1 114 ? -4.911 -3.841 -11.570 1.00 97.81 114 ARG A C 1
ATOM 867 O O . ARG A 1 114 ? -4.029 -3.707 -10.736 1.00 97.81 114 ARG A O 1
ATOM 874 N N . PRO A 1 115 ? -5.247 -5.037 -12.081 1.00 97.75 115 PRO A N 1
ATOM 875 C CA . PRO A 1 115 ? -4.525 -6.242 -11.716 1.00 97.75 115 PRO A CA 1
ATOM 876 C C . PRO A 1 115 ? -3.023 -6.158 -11.991 1.00 97.75 115 PRO A C 1
ATOM 878 O O . PRO A 1 115 ? -2.619 -5.673 -13.056 1.00 97.75 115 PRO A O 1
ATOM 881 N N . ASN A 1 116 ? -2.216 -6.679 -11.064 1.00 96.75 116 ASN A N 1
ATOM 882 C CA . ASN A 1 116 ? -0.779 -6.809 -11.263 1.00 96.75 116 ASN A CA 1
ATOM 883 C C . ASN A 1 116 ? -0.497 -7.901 -12.301 1.00 96.75 116 ASN A C 1
ATOM 885 O O . ASN A 1 116 ? -0.954 -9.042 -12.186 1.00 96.75 116 ASN A O 1
ATOM 889 N N . GLU A 1 117 ? 0.339 -7.583 -13.284 1.00 89.88 117 GLU A N 1
ATOM 890 C CA . GLU A 1 117 ? 0.742 -8.519 -14.330 1.00 89.88 117 GLU A CA 1
ATOM 891 C C . GLU A 1 117 ? 2.257 -8.468 -14.538 1.00 89.88 117 GLU A C 1
ATOM 893 O O . GLU A 1 117 ? 2.879 -7.404 -14.544 1.00 89.88 117 GLU A O 1
ATOM 898 N N . LEU A 1 118 ? 2.872 -9.634 -14.752 1.00 81.75 118 LEU A N 1
ATOM 899 C CA . LEU A 1 118 ? 4.239 -9.670 -15.264 1.00 81.75 118 LEU A CA 1
ATOM 900 C C . LEU A 1 118 ? 4.224 -9.263 -16.745 1.00 81.75 118 LEU A C 1
ATOM 902 O O . LEU A 1 118 ? 3.329 -9.687 -17.480 1.00 81.75 118 LEU A O 1
ATOM 906 N N . PRO A 1 119 ? 5.222 -8.500 -17.233 1.00 70.44 119 PRO A N 1
ATOM 907 C CA . PRO A 1 119 ? 5.326 -8.220 -18.658 1.00 70.44 119 PRO A CA 1
ATOM 908 C C . PRO A 1 119 ? 5.383 -9.538 -19.439 1.00 70.44 119 PRO A C 1
ATOM 910 O O . PRO A 1 119 ? 6.140 -10.446 -19.085 1.00 70.44 119 PRO A O 1
ATOM 913 N N . ALA A 1 120 ? 4.607 -9.620 -20.523 1.00 64.25 120 ALA A N 1
ATOM 914 C CA . ALA A 1 120 ? 4.340 -10.831 -21.311 1.00 64.25 120 ALA A CA 1
ATOM 915 C C . ALA A 1 120 ? 5.574 -11.516 -21.957 1.00 64.25 120 ALA A C 1
ATOM 917 O O . ALA A 1 120 ? 5.424 -12.438 -22.751 1.00 64.25 120 ALA A O 1
ATOM 918 N N . SER A 1 121 ? 6.798 -11.086 -21.643 1.00 58.56 121 SER A N 1
ATOM 919 C CA . SER A 1 121 ? 8.053 -11.598 -22.201 1.00 58.56 121 SER A CA 1
ATOM 920 C C . SER A 1 121 ? 9.070 -12.068 -21.155 1.00 58.56 121 SER A C 1
ATOM 922 O O . SER A 1 121 ? 10.224 -12.305 -21.510 1.00 58.56 121 SER A O 1
ATOM 924 N N . LEU A 1 122 ? 8.685 -12.195 -19.880 1.00 55.19 122 LEU A N 1
ATOM 925 C CA . LEU A 1 122 ? 9.552 -12.719 -18.812 1.00 55.19 122 LEU A CA 1
ATOM 926 C C . LEU A 1 122 ? 8.962 -13.948 -18.109 1.00 55.19 122 LEU A C 1
ATOM 928 O O . LEU A 1 122 ? 9.314 -14.231 -16.965 1.00 55.19 122 LEU A O 1
ATOM 932 N N . ASP A 1 123 ? 8.096 -14.711 -18.778 1.00 64.56 123 ASP A N 1
ATOM 933 C CA . ASP A 1 123 ? 7.838 -16.069 -18.310 1.00 64.56 123 ASP A CA 1
ATOM 934 C C . ASP A 1 123 ? 9.096 -16.939 -18.507 1.00 64.56 123 ASP A C 1
ATOM 936 O O . ASP A 1 123 ? 9.981 -16.659 -19.328 1.00 64.56 123 ASP A O 1
ATOM 940 N N . GLU A 1 124 ? 9.213 -18.008 -17.721 1.00 58.41 124 GLU A N 1
ATOM 941 C CA . GLU A 1 124 ? 10.365 -18.918 -17.775 1.00 58.41 124 GLU A CA 1
ATOM 942 C C . GLU A 1 124 ? 10.575 -19.499 -19.188 1.00 58.41 124 GLU A C 1
ATOM 944 O O . GLU A 1 124 ? 11.701 -19.765 -19.621 1.00 58.41 124 GLU A O 1
ATOM 949 N N . GLN A 1 125 ? 9.490 -19.585 -19.962 1.00 62.78 125 GLN A N 1
ATOM 950 C CA . GLN A 1 125 ? 9.494 -19.983 -21.362 1.00 62.78 125 GLN A CA 1
ATOM 951 C C . GLN A 1 125 ? 10.158 -18.937 -22.281 1.00 62.78 125 GLN A C 1
ATOM 953 O O . GLN A 1 125 ? 10.960 -19.299 -23.150 1.00 62.78 125 GLN A O 1
ATOM 958 N N . SER A 1 126 ? 9.901 -17.646 -22.077 1.00 62.53 126 SER A N 1
ATOM 959 C CA . SER A 1 126 ? 10.537 -16.536 -22.796 1.00 62.53 126 SER A CA 1
ATOM 960 C C . SER A 1 126 ? 12.012 -16.401 -22.429 1.00 62.53 126 SER A C 1
ATOM 962 O O . SER A 1 126 ? 12.849 -16.200 -23.314 1.00 62.53 126 SER A O 1
ATOM 964 N N . TRP A 1 127 ? 12.376 -16.634 -21.164 1.00 63.97 127 TRP A N 1
ATOM 965 C CA . TRP A 1 127 ? 13.783 -16.680 -20.756 1.00 63.97 127 TRP A CA 1
ATOM 966 C C . TRP A 1 127 ? 14.537 -17.859 -21.385 1.00 63.97 127 TRP A C 1
ATOM 968 O O . TRP A 1 127 ? 15.688 -17.718 -21.807 1.00 63.97 127 TRP A O 1
ATOM 978 N N . GLY A 1 128 ? 13.871 -19.007 -21.542 1.00 67.00 128 GLY A N 1
ATOM 979 C CA . GLY A 1 128 ? 14.396 -20.145 -22.299 1.00 67.00 128 GLY A CA 1
ATOM 980 C C . GLY A 1 128 ? 14.707 -19.802 -23.762 1.00 67.00 128 GLY A C 1
ATOM 981 O O . GLY A 1 128 ? 15.769 -20.172 -24.270 1.00 67.00 128 GLY A O 1
ATOM 982 N N . ARG A 1 129 ? 13.831 -19.037 -24.428 1.00 69.00 129 ARG A N 1
ATOM 983 C CA . ARG A 1 129 ? 14.037 -18.572 -25.815 1.00 69.00 129 ARG A CA 1
ATOM 984 C C . ARG A 1 129 ? 15.217 -17.606 -25.940 1.00 69.00 129 ARG A C 1
ATOM 986 O O . ARG A 1 129 ? 16.001 -17.732 -26.878 1.00 69.00 129 ARG A O 1
ATOM 993 N N . ILE A 1 130 ? 15.383 -16.693 -24.982 1.00 68.75 130 ILE A N 1
ATOM 994 C CA . ILE A 1 130 ? 16.516 -15.754 -24.956 1.00 68.75 130 ILE A CA 1
ATOM 995 C C . ILE A 1 130 ? 17.840 -16.503 -24.757 1.00 68.75 130 ILE A C 1
ATOM 997 O O . ILE A 1 130 ? 18.788 -16.279 -25.507 1.00 68.75 130 ILE A O 1
ATOM 1001 N N . LYS A 1 131 ? 17.913 -17.461 -23.824 1.00 72.06 131 LYS A N 1
ATOM 1002 C CA . LYS A 1 131 ? 19.122 -18.289 -23.643 1.00 72.06 131 LYS A CA 1
ATOM 1003 C C . LYS A 1 131 ? 19.487 -19.077 -24.902 1.00 72.06 131 LYS A C 1
ATOM 1005 O O . LYS A 1 131 ? 20.668 -19.217 -25.204 1.00 72.06 131 LYS A O 1
ATOM 1010 N N . ALA A 1 132 ? 18.500 -19.566 -25.653 1.00 71.50 132 ALA A N 1
ATOM 1011 C CA . ALA A 1 132 ? 18.737 -20.302 -26.894 1.00 71.50 132 ALA A CA 1
ATOM 1012 C C . ALA A 1 132 ? 19.349 -19.437 -28.016 1.00 71.50 132 ALA A C 1
ATOM 1014 O O . ALA A 1 132 ? 20.056 -19.972 -28.867 1.00 71.50 132 ALA A O 1
ATOM 1015 N N . LEU A 1 133 ? 19.123 -18.117 -28.002 1.00 68.12 133 LEU A N 1
ATOM 1016 C CA . LEU A 1 133 ? 19.717 -17.169 -28.955 1.00 68.12 133 LEU A CA 1
ATOM 1017 C C . LEU A 1 133 ? 21.202 -16.879 -28.674 1.00 68.12 133 LEU A C 1
ATOM 1019 O O . LEU A 1 133 ? 21.946 -16.593 -29.609 1.00 68.12 133 LEU A O 1
ATOM 1023 N N . PHE A 1 134 ? 21.636 -16.972 -27.413 1.00 69.56 134 PHE A N 1
ATOM 1024 C CA . PHE A 1 134 ? 23.011 -16.663 -26.983 1.00 69.56 134 PHE A CA 1
ATOM 1025 C C . PHE A 1 134 ? 23.819 -17.887 -26.521 1.00 69.56 134 PHE A C 1
ATOM 1027 O O . PHE A 1 134 ? 24.993 -17.761 -26.174 1.00 69.56 134 PHE A O 1
ATOM 1034 N N . GLY A 1 135 ? 23.213 -19.078 -26.509 1.00 66.06 135 GLY A N 1
ATOM 1035 C CA . GLY A 1 135 ? 23.923 -20.336 -26.294 1.00 66.06 135 GLY A CA 1
ATOM 1036 C C . GLY A 1 135 ? 24.955 -20.586 -27.400 1.00 66.06 135 GLY A C 1
ATOM 1037 O O . GLY A 1 135 ? 24.829 -20.014 -28.486 1.00 66.06 135 GLY A O 1
ATOM 1038 N N . PRO A 1 136 ? 25.983 -21.424 -27.160 1.00 57.22 136 PRO A N 1
ATOM 1039 C CA . PRO A 1 136 ? 27.010 -21.708 -28.155 1.00 57.22 136 PRO A CA 1
ATOM 1040 C C . PRO A 1 136 ? 26.329 -22.239 -29.416 1.00 57.22 136 PRO A C 1
ATOM 1042 O O . PRO A 1 136 ? 25.813 -23.358 -29.439 1.00 57.22 136 PRO A O 1
ATOM 1045 N N . GLY A 1 137 ? 26.259 -21.384 -30.438 1.00 54.72 137 GLY A N 1
ATOM 1046 C CA . GLY A 1 137 ? 25.539 -21.683 -31.660 1.00 54.72 137 GLY A CA 1
ATOM 1047 C C . GLY A 1 137 ? 26.049 -22.995 -32.230 1.00 54.72 137 GLY A C 1
ATOM 1048 O O . GLY A 1 137 ? 27.262 -23.194 -32.349 1.00 54.72 137 GLY A O 1
ATOM 1049 N N . LYS A 1 138 ? 25.132 -23.894 -32.605 1.00 58.47 138 LYS A N 1
ATOM 1050 C CA . LYS A 1 138 ? 25.468 -24.950 -33.559 1.00 58.47 138 LYS A CA 1
ATOM 1051 C C . LYS A 1 138 ? 25.917 -24.240 -34.832 1.00 58.47 138 LYS A C 1
ATOM 1053 O O . LYS A 1 138 ? 25.087 -23.828 -35.640 1.00 58.47 138 LYS A O 1
ATOM 1058 N N . ARG A 1 139 ? 27.232 -24.045 -34.957 1.00 51.06 139 ARG A N 1
ATOM 1059 C CA . ARG A 1 139 ? 27.895 -23.728 -36.217 1.00 51.06 139 ARG A CA 1
ATOM 1060 C C . ARG A 1 139 ? 27.413 -24.788 -37.206 1.00 51.06 139 ARG A C 1
ATOM 1062 O O . ARG A 1 139 ? 27.633 -25.975 -36.969 1.00 51.06 139 ARG A O 1
ATOM 1069 N N . ARG A 1 140 ? 26.634 -24.351 -38.195 1.00 51.09 140 ARG A N 1
ATOM 1070 C CA . ARG A 1 140 ? 26.386 -25.146 -39.396 1.00 51.09 140 ARG A CA 1
ATOM 1071 C C . ARG A 1 140 ? 27.688 -25.287 -40.166 1.00 51.09 140 ARG A C 1
ATOM 1073 O O . ARG A 1 140 ? 28.488 -24.324 -40.109 1.00 51.09 140 ARG A O 1
#

Foldseek 3Di:
DDPDLQKEFFKWADPDQFKTKTKIFGQDQAKAAQQQKWKQKPVGIHRDGDIAHHGWIAIDIDTYGQAFMKIFMDGNNHTRYMDTDRGADPAFIWGAVQTPPHDTDGANHHDHGHTDDHPPQPDPVNVVVVCQVVPPDPPD

pLDDT: mean 89.14, std 15.17, range [36.22, 98.81]

Radius of gyration: 17.86 Å; Cα contacts (8 Å, |Δi|>4): 321; chains: 1; bounding box: 46×36×55 Å

Secondary structure (DSSP, 8-state):
------EEEEEEEEEETTEEEEEEEE-SSS-EEGGGEEEE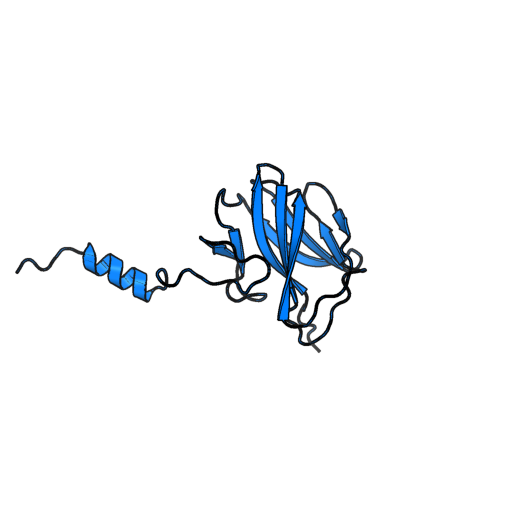ETTEEEE--SEE-TT-EEEEEE---SEEEEEEEEETTEEEEEEEEEE--SSSEEEEESTTTSEEEEESS--TTS-----TT-SHHHHHHHHHHHS-----

Sequence (140 aa):
MIWVVALVVNEIAAVDRDSGWVELYNGSGDVVDLSRYTLTTSFGTFQLSGVMAGGEHRVFYIRLKEDGDSVVLRMDGSTVDSYSWSSLPSSGSLGRIPDGTGDFRFLVVATPNRPNELPASLDEQSWGRIKALFGPGKRR

Solvent-accessible surface area (backbone atoms only — not comparable to full-atom values): 7884 Å² total; per-residue (Å²): 134,82,82,73,81,35,64,28,78,23,35,39,32,49,76,47,72,58,31,22,36,40,24,37,24,25,73,32,90,52,75,43,73,26,71,54,27,34,45,33,33,92,83,45,76,46,80,43,69,62,70,45,50,40,72,35,47,46,70,42,81,45,61,38,55,35,56,68,34,44,44,34,37,24,47,82,85,42,81,68,34,70,53,74,43,70,58,52,44,96,66,28,19,40,27,15,57,54,65,61,74,34,59,74,40,82,24,83,62,62,44,87,61,46,79,56,63,77,66,96,68,69,47,75,67,43,50,51,55,54,49,64,74,74,42,89,70,83,78,126

Nearest PDB structures (foldseek):
  6pbk-assembly1_C-3  TM=7.272E-01  e=1.828E-02  Sulfolobus acidocaldarius DSM 639
  3umn-assembly3_C  TM=6.975E-01  e=1.828E-02  Homo sapiens
  5tuh-assembly2_B  TM=7.047E-01  e=1.735E-02  Sulfolobus acidocaldarius
  4lsd-assembly3_H  TM=5.474E-01  e=1.812E+00  Homo sapiens
  1x5z-assembly1_A  TM=4.380E-01  e=5.174E-01  Homo sapiens

Mean predicted aligned error: 7.55 Å